Protein AF-V5G9L5-F1 (afdb_monomer_lite)

Organism: Anoplophora glabripennis (NCBI:txid217634)

Secondary structure (DSSP, 8-state):
-HHHHHHHHHHTTPPTTT-EEEE-S-TTSHHHIIIIIIIHHHHT-EEEE--TTGGGTTHHHHHHHH--SS----HHHHHHHHHHHHHHHHTS-HHHHHHHHHHHHHHHHHHHHHHH-

Radius of gyration: 16.91 Å; chains: 1; bounding box: 37×23×45 Å

Structure (mmCIF, N/CA/C/O backbone):
data_AF-V5G9L5-F1
#
_entry.id   AF-V5G9L5-F1
#
loop_
_atom_site.group_PDB
_atom_site.id
_atom_site.type_symbol
_atom_site.label_atom_id
_atom_site.label_alt_id
_atom_site.label_comp_id
_atom_site.label_asym_id
_atom_site.label_entity_id
_atom_site.label_seq_id
_atom_site.pdbx_PDB_ins_code
_atom_site.Cartn_x
_atom_site.Cartn_y
_atom_site.Cartn_z
_atom_site.occupancy
_atom_site.B_iso_or_equiv
_atom_site.auth_seq_id
_atom_site.auth_comp_id
_atom_site.auth_asym_id
_atom_site.auth_atom_id
_atom_site.pdbx_PDB_model_num
ATOM 1 N N . PHE A 1 1 ? 9.014 10.396 -15.255 1.00 79.75 1 PHE A N 1
ATOM 2 C CA . PHE A 1 1 ? 8.210 9.270 -14.746 1.00 79.75 1 PHE A CA 1
ATOM 3 C C . PHE A 1 1 ? 8.866 7.905 -14.912 1.00 79.75 1 PHE A C 1
ATOM 5 O O . PHE A 1 1 ? 8.888 7.182 -13.931 1.00 79.75 1 PHE A O 1
ATOM 12 N N . THR A 1 2 ? 9.414 7.515 -16.073 1.00 88.06 2 THR A N 1
ATOM 13 C CA . THR A 1 2 ? 10.071 6.193 -16.222 1.00 88.06 2 THR A CA 1
ATOM 14 C C . THR A 1 2 ? 11.340 6.051 -15.374 1.00 88.06 2 THR A C 1
ATOM 16 O O . THR A 1 2 ? 11.489 5.062 -14.666 1.00 88.06 2 THR A O 1
ATOM 19 N N . TRP A 1 3 ? 12.215 7.065 -15.375 1.00 92.06 3 TRP A N 1
ATOM 20 C CA . TRP A 1 3 ? 13.378 7.113 -14.477 1.00 92.06 3 TRP A CA 1
ATOM 21 C C . TRP A 1 3 ? 12.964 7.079 -13.001 1.00 92.06 3 TRP A C 1
ATOM 23 O O . TRP A 1 3 ? 13.512 6.309 -12.220 1.00 92.06 3 TRP A O 1
ATOM 33 N N . ASP A 1 4 ? 11.950 7.869 -12.635 1.00 92.06 4 ASP A N 1
ATOM 34 C CA . ASP A 1 4 ? 11.434 7.916 -11.264 1.00 92.06 4 ASP A CA 1
ATOM 35 C C . ASP A 1 4 ? 10.876 6.557 -10.834 1.00 92.06 4 ASP A C 1
ATOM 37 O O . ASP A 1 4 ? 11.178 6.089 -9.743 1.00 92.06 4 ASP A O 1
ATOM 41 N N . ALA A 1 5 ? 10.110 5.894 -11.703 1.00 92.94 5 ALA A N 1
ATOM 42 C CA . ALA A 1 5 ? 9.563 4.570 -11.444 1.00 92.94 5 ALA A CA 1
ATOM 43 C C . ALA A 1 5 ? 10.667 3.527 -11.236 1.00 92.94 5 ALA A C 1
ATOM 45 O O . ALA A 1 5 ? 10.580 2.743 -10.292 1.00 92.94 5 ALA A O 1
ATOM 46 N N . LEU A 1 6 ? 11.727 3.549 -12.051 1.00 91.81 6 LEU A N 1
ATOM 47 C CA . LEU A 1 6 ? 12.884 2.669 -11.873 1.00 91.81 6 LEU A CA 1
ATOM 48 C C . LEU A 1 6 ? 13.587 2.939 -10.535 1.00 91.81 6 LEU A C 1
ATOM 50 O O . LEU A 1 6 ? 13.745 2.024 -9.730 1.00 91.81 6 LEU A O 1
ATOM 54 N N . ALA A 1 7 ? 13.921 4.201 -10.258 1.00 93.56 7 ALA A N 1
ATOM 55 C CA . ALA A 1 7 ? 14.611 4.595 -9.033 1.00 93.56 7 ALA A CA 1
ATOM 56 C C . ALA A 1 7 ? 13.790 4.289 -7.766 1.00 93.56 7 ALA A C 1
ATOM 58 O O . ALA A 1 7 ? 14.344 3.908 -6.734 1.00 93.56 7 ALA A O 1
ATOM 59 N N . ILE A 1 8 ? 12.464 4.450 -7.820 1.00 92.62 8 ILE A N 1
ATOM 60 C CA . ILE A 1 8 ? 11.560 4.074 -6.726 1.00 92.62 8 ILE A CA 1
ATOM 61 C C . ILE A 1 8 ? 11.531 2.551 -6.560 1.00 92.62 8 ILE A C 1
ATOM 63 O O . ILE A 1 8 ? 11.624 2.069 -5.432 1.00 92.62 8 ILE A O 1
ATOM 67 N N . SER A 1 9 ? 11.446 1.799 -7.659 1.00 90.25 9 SER A N 1
ATOM 68 C CA . SER A 1 9 ? 11.390 0.332 -7.624 1.00 90.25 9 SER A CA 1
ATOM 69 C C . SER A 1 9 ? 12.645 -0.283 -7.006 1.00 90.25 9 SER A C 1
ATOM 71 O O . SER A 1 9 ? 12.546 -1.205 -6.198 1.00 90.25 9 SER A O 1
ATOM 73 N N . GLU A 1 10 ? 13.818 0.271 -7.318 1.00 90.12 10 GLU A N 1
ATOM 74 C CA . GLU A 1 10 ? 15.094 -0.144 -6.727 1.00 90.12 10 GLU A CA 1
ATOM 75 C C . GLU A 1 10 ? 15.165 0.180 -5.229 1.00 90.12 10 GLU A C 1
ATOM 77 O O . GLU A 1 10 ? 15.559 -0.665 -4.426 1.00 90.12 10 GLU A O 1
ATOM 82 N N . ARG A 1 11 ? 14.730 1.380 -4.820 1.00 90.62 11 ARG A N 1
ATOM 83 C CA . ARG A 1 11 ? 14.774 1.813 -3.411 1.00 90.62 11 ARG A CA 1
ATOM 84 C C . ARG A 1 11 ? 13.784 1.085 -2.509 1.00 90.62 11 ARG A C 1
ATOM 86 O O . ARG A 1 11 ? 14.071 0.893 -1.332 1.00 90.62 11 ARG A O 1
ATOM 93 N N . LEU A 1 12 ? 12.617 0.722 -3.034 1.00 87.94 12 LEU A N 1
ATOM 94 C CA . LEU A 1 12 ? 11.561 0.045 -2.274 1.00 87.94 12 LEU A CA 1
ATOM 95 C C . LEU A 1 12 ? 11.647 -1.485 -2.353 1.00 87.94 12 LEU A C 1
ATOM 97 O O . LEU A 1 12 ? 10.722 -2.163 -1.886 1.00 87.94 12 LEU A O 1
ATOM 101 N N . THR A 1 13 ? 12.736 -2.001 -2.943 1.00 87.19 13 THR A N 1
ATOM 102 C CA . THR A 1 13 ? 12.982 -3.428 -3.191 1.00 87.19 13 THR A CA 1
ATOM 103 C C . THR A 1 13 ? 11.715 -4.098 -3.720 1.00 87.19 13 THR A C 1
ATOM 105 O O . THR A 1 13 ? 11.120 -4.946 -3.047 1.00 87.19 13 THR A O 1
ATOM 108 N N . ILE A 1 14 ? 11.234 -3.589 -4.856 1.00 87.50 14 ILE A N 1
ATOM 109 C CA . ILE A 1 14 ? 10.034 -4.075 -5.536 1.00 87.50 14 ILE A CA 1
ATOM 110 C C . ILE A 1 14 ? 10.416 -5.302 -6.368 1.00 87.50 14 ILE A C 1
ATOM 112 O O . ILE A 1 14 ? 11.332 -5.238 -7.192 1.00 87.50 14 ILE A O 1
ATOM 116 N N . GLU A 1 15 ? 9.726 -6.418 -6.152 1.00 88.75 15 GLU A N 1
ATOM 117 C CA . GLU A 1 15 ? 9.939 -7.651 -6.908 1.00 88.75 15 GLU A CA 1
ATOM 118 C C . GLU A 1 15 ? 9.348 -7.542 -8.318 1.00 88.75 15 GLU A C 1
ATOM 120 O O . GLU A 1 15 ? 8.203 -7.142 -8.524 1.00 88.75 15 GLU A O 1
ATOM 125 N N . ARG A 1 16 ? 10.117 -7.926 -9.337 1.00 90.75 16 ARG A N 1
ATOM 126 C CA . ARG A 1 16 ? 9.610 -7.908 -10.714 1.00 90.75 16 ARG A CA 1
ATOM 127 C C . ARG A 1 16 ? 8.649 -9.075 -10.943 1.00 90.75 16 ARG A C 1
ATOM 129 O O . ARG A 1 16 ? 8.979 -10.213 -10.634 1.00 90.75 16 ARG A O 1
ATOM 136 N N . GLY A 1 17 ? 7.487 -8.792 -11.525 1.00 93.00 17 GLY A N 1
ATOM 137 C CA . GLY A 1 17 ? 6.495 -9.778 -11.959 1.00 93.00 17 GLY A CA 1
ATOM 138 C C . GLY A 1 17 ? 5.550 -10.294 -10.871 1.00 93.00 17 GLY A C 1
ATOM 139 O O . GLY A 1 17 ? 4.635 -11.041 -11.198 1.00 93.00 17 GLY A O 1
ATOM 140 N N . ASN A 1 18 ? 5.761 -9.930 -9.602 1.00 92.31 18 ASN A N 1
ATOM 141 C CA . ASN A 1 18 ? 5.072 -10.557 -8.464 1.00 92.31 18 ASN A CA 1
ATOM 142 C C . ASN A 1 18 ? 4.330 -9.564 -7.551 1.00 92.31 18 ASN A C 1
ATOM 144 O O . ASN A 1 18 ? 3.691 -9.948 -6.576 1.00 92.31 18 ASN A O 1
ATOM 148 N N . GLU A 1 19 ? 4.426 -8.270 -7.838 1.00 95.31 19 GLU A N 1
ATOM 149 C CA . GLU A 1 19 ? 3.877 -7.240 -6.961 1.00 95.31 19 GLU A CA 1
ATOM 150 C C . GLU A 1 19 ? 2.393 -7.003 -7.257 1.00 95.31 19 GLU A C 1
ATOM 152 O O . GLU A 1 19 ? 1.957 -6.999 -8.409 1.00 95.31 19 GLU A O 1
ATOM 157 N N . ILE A 1 20 ? 1.614 -6.797 -6.199 1.00 96.56 20 ILE A N 1
ATOM 158 C CA . ILE A 1 20 ? 0.179 -6.535 -6.223 1.00 96.56 20 ILE A CA 1
ATOM 159 C C . ILE A 1 20 ? -0.061 -5.176 -5.568 1.00 96.56 20 ILE A C 1
ATOM 161 O O . ILE A 1 20 ? 0.190 -4.993 -4.375 1.00 96.56 20 ILE A O 1
ATOM 165 N N . LEU A 1 21 ? -0.574 -4.228 -6.349 1.00 96.12 21 LEU A N 1
ATOM 166 C CA . LEU A 1 21 ? -0.866 -2.859 -5.931 1.00 96.12 21 LEU A CA 1
ATOM 167 C C . LEU A 1 21 ? -2.372 -2.578 -5.985 1.00 96.12 21 LEU A C 1
ATOM 169 O O . LEU A 1 21 ? -3.119 -3.224 -6.721 1.00 96.12 21 LEU A O 1
ATOM 173 N N . ILE A 1 22 ? -2.816 -1.566 -5.237 1.00 97.00 22 ILE A N 1
ATOM 174 C CA . ILE A 1 22 ? -4.201 -1.076 -5.266 1.00 97.00 22 ILE A CA 1
ATOM 175 C C . ILE A 1 22 ? -4.215 0.387 -5.705 1.00 97.00 22 ILE A C 1
ATOM 177 O O . ILE A 1 22 ? -3.660 1.245 -5.017 1.00 97.00 22 ILE A O 1
ATOM 181 N N . SER A 1 23 ? -4.925 0.668 -6.796 1.00 96.31 23 SER A N 1
ATOM 182 C CA . SER A 1 23 ? -5.230 2.022 -7.258 1.00 96.31 23 SER A CA 1
ATOM 183 C C . SER A 1 23 ? -6.528 2.511 -6.616 1.00 96.31 23 SER A C 1
ATOM 185 O O . SER A 1 23 ? -7.578 1.886 -6.752 1.00 96.31 23 SER A O 1
ATOM 187 N N . TYR A 1 24 ? -6.471 3.633 -5.900 1.00 95.00 24 TYR A N 1
ATOM 188 C CA . TYR A 1 24 ? -7.648 4.269 -5.282 1.00 95.00 24 TYR A CA 1
ATOM 189 C C . TYR A 1 24 ? -7.661 5.798 -5.419 1.00 95.00 24 TYR A C 1
ATOM 191 O O . TYR A 1 24 ? -8.605 6.458 -4.974 1.00 95.00 24 TYR A O 1
ATOM 199 N N . LEU A 1 25 ? -6.602 6.375 -5.993 1.00 94.44 25 LEU A N 1
ATOM 200 C CA . LEU A 1 25 ? -6.500 7.801 -6.278 1.00 94.44 25 LEU A CA 1
ATOM 201 C C . LEU A 1 25 ? -6.976 8.068 -7.715 1.00 94.44 25 LEU A C 1
ATOM 203 O O . LEU A 1 25 ? -6.821 7.209 -8.580 1.00 94.44 25 LEU A O 1
ATOM 207 N N . PRO A 1 26 ? -7.527 9.257 -8.011 1.00 93.31 26 PRO A N 1
ATOM 208 C CA . PRO A 1 26 ? -7.829 9.630 -9.389 1.00 93.31 26 PRO A CA 1
ATOM 209 C C . PRO A 1 26 ? -6.572 9.553 -10.267 1.00 93.31 26 PRO A C 1
ATOM 211 O O . PRO A 1 26 ? -5.539 10.100 -9.889 1.00 93.31 26 PRO A O 1
ATOM 214 N N . LEU A 1 27 ? -6.663 8.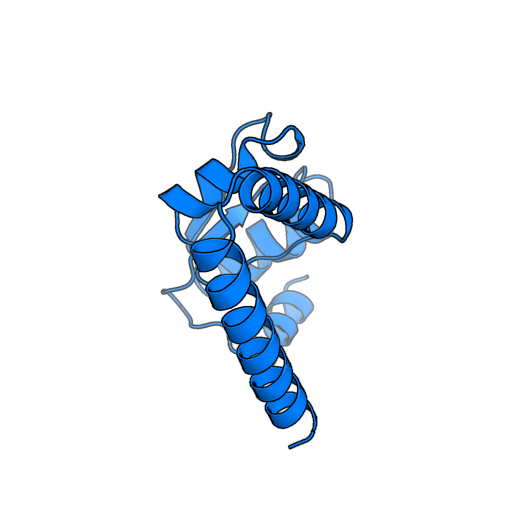966 -11.466 1.00 93.44 27 LEU A N 1
ATOM 215 C CA . LEU A 1 27 ? -5.528 8.867 -12.406 1.00 93.44 27 LEU A CA 1
ATOM 216 C C . LEU A 1 27 ? -5.026 10.230 -12.925 1.00 93.44 27 LEU A C 1
ATOM 218 O O . LEU A 1 27 ? -3.948 10.329 -13.507 1.00 93.44 27 LEU A O 1
ATOM 222 N N . SER A 1 28 ? -5.780 11.307 -12.694 1.00 95.06 28 SER A N 1
ATOM 223 C CA . SER A 1 28 ? -5.312 12.680 -12.907 1.00 95.06 28 SER A CA 1
ATOM 224 C C . SER A 1 28 ? -4.274 13.129 -11.870 1.00 95.06 28 SER A C 1
ATOM 226 O O . SER A 1 28 ? -3.586 14.124 -12.083 1.00 95.06 28 SER A O 1
ATOM 228 N N . HIS A 1 29 ? -4.140 12.415 -10.751 1.00 94.31 29 HIS A N 1
ATOM 229 C CA . HIS A 1 29 ? -3.189 12.719 -9.6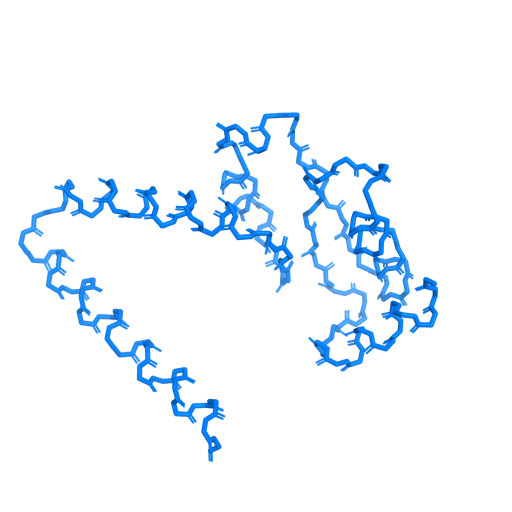92 1.00 94.31 29 HIS A CA 1
ATOM 230 C C . HIS A 1 29 ? -1.812 12.117 -10.002 1.00 94.31 29 HIS A C 1
ATOM 232 O O . HIS A 1 29 ? -1.696 10.930 -10.302 1.00 94.31 29 HIS A O 1
ATOM 238 N N . VAL A 1 30 ? -0.742 12.903 -9.844 1.00 94.75 30 VAL A N 1
ATOM 239 C CA . VAL A 1 30 ? 0.630 12.468 -10.172 1.00 94.75 30 VAL A CA 1
ATOM 240 C C . VAL A 1 30 ? 1.055 11.196 -9.428 1.00 94.75 30 VAL A C 1
ATOM 242 O O . VAL A 1 30 ? 1.665 10.316 -10.024 1.00 94.75 30 VAL A O 1
ATOM 245 N N . ALA A 1 31 ? 0.677 11.048 -8.153 1.00 93.56 31 ALA A N 1
ATOM 246 C CA . ALA A 1 31 ? 0.976 9.831 -7.390 1.00 93.56 31 ALA A CA 1
ATOM 247 C C . ALA A 1 31 ? 0.327 8.577 -8.005 1.00 93.56 31 ALA A C 1
ATOM 249 O O . ALA A 1 31 ? 0.973 7.536 -8.056 1.00 93.56 31 ALA A O 1
ATOM 250 N N . ALA A 1 32 ? -0.905 8.696 -8.515 1.00 94.44 32 ALA A N 1
ATOM 251 C CA . ALA A 1 32 ? -1.605 7.600 -9.181 1.00 94.44 32 ALA A CA 1
ATOM 252 C C . ALA A 1 32 ? -0.929 7.262 -10.514 1.00 94.44 32 ALA A C 1
ATOM 254 O O . ALA A 1 32 ? -0.679 6.103 -10.809 1.00 94.44 32 ALA A O 1
ATOM 255 N N . GLN A 1 33 ? -0.530 8.272 -11.294 1.00 95.56 33 GLN A N 1
ATOM 256 C CA . GLN A 1 33 ? 0.206 8.031 -12.538 1.00 95.56 33 GLN A CA 1
ATOM 257 C C . GLN A 1 33 ? 1.521 7.291 -12.282 1.00 95.56 33 GLN A C 1
ATOM 259 O O . GLN A 1 33 ? 1.813 6.301 -12.948 1.00 95.56 33 GLN A O 1
ATOM 264 N N . VAL A 1 34 ? 2.315 7.747 -11.311 1.00 95.19 34 VA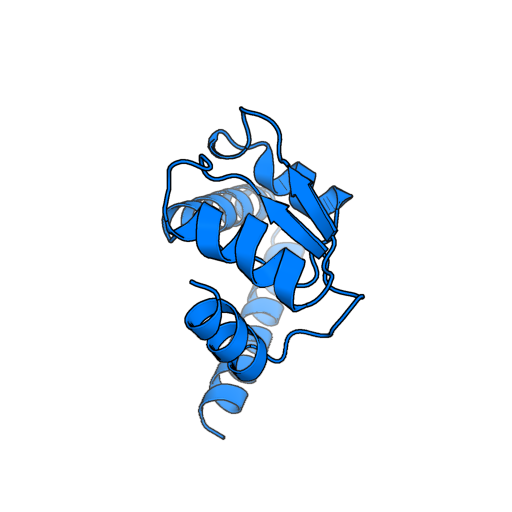L A N 1
ATOM 265 C CA . VAL A 1 34 ? 3.615 7.134 -11.011 1.00 95.19 34 VAL A CA 1
ATOM 266 C C . VAL A 1 34 ? 3.453 5.711 -10.484 1.00 95.19 34 VAL A C 1
ATOM 268 O O . VAL A 1 34 ? 4.117 4.816 -10.998 1.00 95.19 34 VAL A O 1
ATOM 271 N N . VAL A 1 35 ? 2.589 5.487 -9.491 1.00 94.62 35 VAL A N 1
ATOM 272 C CA . VAL A 1 35 ? 2.451 4.172 -8.846 1.00 94.62 35 VAL A CA 1
ATOM 273 C C . VAL A 1 35 ? 1.644 3.203 -9.695 1.00 94.62 35 VAL A C 1
ATOM 275 O O . VAL A 1 35 ? 2.126 2.115 -9.992 1.00 94.62 35 VAL A O 1
ATOM 278 N N . ASP A 1 36 ? 0.449 3.604 -10.116 1.00 95.56 36 ASP A N 1
ATOM 279 C CA . ASP A 1 36 ? -0.527 2.684 -10.698 1.00 95.56 36 ASP A CA 1
ATOM 280 C C . ASP A 1 36 ? -0.163 2.330 -12.142 1.00 95.56 36 ASP A C 1
ATOM 282 O O . ASP A 1 36 ? -0.439 1.216 -12.587 1.00 95.56 36 ASP A O 1
ATOM 286 N N . ILE A 1 37 ? 0.481 3.258 -12.861 1.00 95.19 37 ILE A N 1
ATOM 287 C CA . ILE A 1 37 ? 0.850 3.092 -14.271 1.00 95.19 37 ILE A CA 1
ATOM 288 C C . ILE A 1 37 ? 2.350 2.829 -14.403 1.00 95.19 37 ILE A C 1
ATOM 290 O O . ILE A 1 37 ? 2.750 1.731 -14.786 1.00 95.19 37 ILE A O 1
ATOM 294 N N . TYR A 1 38 ? 3.199 3.817 -14.099 1.00 96.00 38 TYR A N 1
ATOM 295 C CA . TYR A 1 38 ? 4.615 3.728 -14.467 1.00 96.00 38 TYR A CA 1
ATOM 296 C C . TYR A 1 38 ? 5.375 2.655 -13.679 1.00 96.00 38 TYR A C 1
ATOM 298 O O . TYR A 1 38 ? 6.115 1.887 -14.293 1.00 96.00 38 TYR A O 1
ATOM 306 N N . ILE A 1 39 ? 5.196 2.560 -12.356 1.00 94.88 39 ILE A N 1
ATOM 307 C CA . ILE A 1 39 ? 5.840 1.516 -11.539 1.00 94.88 39 ILE A CA 1
ATOM 308 C C . ILE A 1 39 ? 5.303 0.148 -11.944 1.00 94.88 39 ILE A C 1
ATOM 310 O O . ILE A 1 39 ? 6.100 -0.723 -12.288 1.00 94.88 39 ILE A O 1
ATOM 314 N N . THR A 1 40 ? 3.979 -0.012 -12.007 1.00 94.75 40 THR A N 1
ATOM 315 C CA . THR A 1 40 ? 3.335 -1.269 -12.407 1.00 94.75 40 THR A CA 1
ATOM 316 C C . THR A 1 40 ? 3.870 -1.796 -13.736 1.00 94.75 40 THR A C 1
ATOM 318 O O . THR A 1 40 ? 4.284 -2.950 -13.817 1.00 94.75 40 THR A O 1
ATOM 321 N N . MET A 1 41 ? 3.951 -0.943 -14.762 1.00 94.31 41 MET A N 1
ATOM 322 C CA . MET A 1 41 ? 4.509 -1.315 -16.065 1.00 94.31 41 MET A CA 1
ATOM 323 C C . MET A 1 41 ? 6.015 -1.603 -16.014 1.00 94.31 41 MET A C 1
ATOM 325 O O . MET A 1 41 ? 6.485 -2.497 -16.709 1.00 94.31 41 MET A O 1
ATOM 329 N N . THR A 1 42 ? 6.777 -0.860 -15.205 1.00 94.19 42 THR A N 1
ATOM 330 C CA . THR A 1 42 ? 8.240 -1.019 -15.104 1.00 94.19 42 THR A CA 1
ATOM 331 C C . THR A 1 42 ? 8.625 -2.356 -14.477 1.00 94.19 42 THR A C 1
ATOM 333 O O . THR A 1 42 ? 9.596 -2.980 -14.908 1.00 94.19 42 THR A O 1
ATOM 336 N N . VAL A 1 43 ? 7.879 -2.802 -13.463 1.00 93.56 43 VAL A N 1
ATOM 337 C CA . VAL A 1 43 ? 8.184 -4.045 -12.742 1.00 93.56 43 VAL A CA 1
ATOM 338 C C . VAL A 1 43 ? 7.315 -5.225 -13.165 1.00 93.56 43 VAL A C 1
ATOM 340 O O . VAL A 1 43 ? 7.599 -6.338 -12.746 1.00 93.56 43 VAL A O 1
ATOM 343 N N . GLY A 1 44 ? 6.289 -5.023 -13.995 1.00 94.94 44 GLY A N 1
ATOM 344 C CA . GLY A 1 44 ? 5.334 -6.075 -14.355 1.00 94.94 44 GLY A CA 1
ATOM 345 C C . GLY A 1 44 ? 4.418 -6.471 -13.192 1.00 94.94 44 GLY A C 1
ATOM 346 O O . GLY A 1 44 ? 4.155 -7.652 -12.999 1.00 94.94 44 GLY A O 1
ATOM 347 N N . ALA A 1 45 ? 3.986 -5.501 -12.384 1.00 95.12 45 ALA A N 1
ATOM 348 C CA . ALA A 1 45 ? 3.068 -5.731 -11.269 1.00 95.12 45 ALA A CA 1
ATOM 349 C C . ALA A 1 45 ? 1.610 -5.857 -11.744 1.00 95.12 45 ALA A C 1
ATOM 351 O O . ALA A 1 45 ? 1.251 -5.434 -12.844 1.00 95.12 45 ALA A O 1
ATOM 352 N N . SER A 1 46 ? 0.751 -6.385 -10.876 1.00 96.19 46 SER A N 1
ATOM 353 C CA . SER A 1 46 ? -0.704 -6.339 -11.027 1.00 96.19 46 SER A CA 1
ATOM 354 C C . SER A 1 46 ? -1.278 -5.155 -10.253 1.00 96.19 46 SER A C 1
ATOM 356 O O . SER A 1 46 ? -0.929 -4.943 -9.092 1.00 96.19 46 SER A O 1
ATOM 358 N N . VAL A 1 47 ? -2.188 -4.400 -10.870 1.00 96.44 47 VAL A N 1
ATOM 359 C CA . VAL A 1 47 ? -2.882 -3.278 -10.222 1.00 96.44 47 VAL A CA 1
ATOM 360 C C . VAL A 1 47 ? -4.384 -3.537 -10.150 1.00 96.44 47 VAL A C 1
ATOM 362 O O . VAL A 1 47 ? -5.038 -3.791 -11.159 1.00 96.44 47 VAL A O 1
ATOM 365 N N . TYR A 1 48 ? -4.934 -3.455 -8.941 1.00 96.69 48 TYR A N 1
ATOM 366 C CA . TYR A 1 48 ? -6.361 -3.596 -8.669 1.00 96.69 48 TYR A CA 1
ATOM 367 C C . TYR A 1 48 ? -6.983 -2.218 -8.470 1.00 96.69 48 TYR A C 1
ATOM 369 O O . TYR A 1 48 ? -6.610 -1.482 -7.556 1.00 96.69 48 TYR A O 1
ATOM 377 N N . PHE A 1 49 ? -7.945 -1.861 -9.315 1.00 95.50 49 PHE A N 1
ATOM 378 C CA . PHE A 1 49 ? -8.679 -0.605 -9.185 1.00 95.50 49 PHE A CA 1
ATOM 379 C C . PHE A 1 49 ? -9.778 -0.751 -8.138 1.00 95.50 49 PHE A C 1
ATOM 381 O O . PHE A 1 49 ? -10.723 -1.521 -8.309 1.00 95.50 49 PHE A O 1
ATOM 388 N N . ALA A 1 50 ? -9.643 -0.009 -7.043 1.00 94.44 50 ALA A N 1
ATOM 389 C CA . ALA A 1 50 ? -10.634 0.020 -5.986 1.00 94.44 50 ALA A CA 1
ATOM 390 C C . ALA A 1 50 ? -11.921 0.716 -6.454 1.00 94.44 50 ALA A C 1
ATOM 392 O O . ALA A 1 50 ? -11.917 1.579 -7.335 1.00 94.44 50 ALA A O 1
ATOM 393 N N . ASP A 1 51 ? -13.037 0.363 -5.818 1.00 90.31 51 ASP A N 1
ATOM 394 C CA . ASP A 1 51 ? -14.333 0.982 -6.089 1.00 90.31 51 ASP A CA 1
ATOM 395 C C . ASP A 1 51 ? -14.320 2.504 -5.820 1.00 90.31 51 ASP A C 1
ATOM 397 O O . ASP A 1 51 ? -13.557 3.017 -4.998 1.00 90.31 51 ASP A O 1
ATOM 401 N N . LYS A 1 52 ? -15.234 3.244 -6.461 1.00 88.06 52 LYS A N 1
ATOM 402 C CA . LYS A 1 52 ? -15.396 4.704 -6.309 1.00 88.06 52 LYS A CA 1
ATOM 403 C C . LYS A 1 52 ? -15.595 5.171 -4.857 1.00 88.06 52 LYS A C 1
ATOM 405 O O . LYS A 1 52 ? -15.410 6.350 -4.549 1.00 88.06 52 LYS A O 1
ATOM 410 N N . HIS A 1 53 ? -15.996 4.278 -3.955 1.00 88.50 53 HIS A N 1
ATOM 411 C CA . HIS A 1 53 ? -16.160 4.531 -2.528 1.00 88.50 53 HIS A CA 1
ATOM 412 C C . HIS A 1 53 ? -14.906 4.223 -1.694 1.00 88.50 53 HIS A C 1
ATOM 414 O O . HIS A 1 53 ? -14.977 4.335 -0.468 1.00 88.50 53 HIS A O 1
ATOM 420 N N . ALA A 1 54 ? -13.758 3.913 -2.310 1.00 90.12 54 ALA A N 1
ATOM 421 C CA . ALA A 1 54 ? -12.519 3.550 -1.617 1.00 90.12 54 ALA A CA 1
ATOM 422 C C . ALA A 1 54 ? -12.170 4.549 -0.503 1.00 90.12 54 ALA A C 1
ATOM 424 O O . ALA A 1 54 ? -12.116 4.203 0.681 1.00 90.12 54 ALA A O 1
ATOM 425 N N . LEU A 1 55 ? -12.072 5.834 -0.855 1.00 87.12 55 LEU A N 1
ATOM 426 C CA . LEU A 1 55 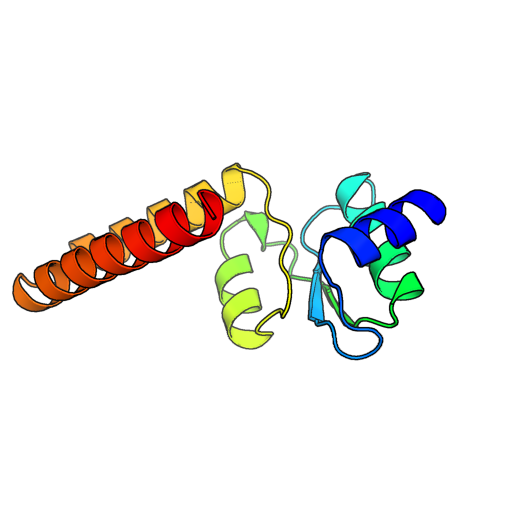? -11.789 6.913 0.094 1.00 87.12 55 LEU A CA 1
ATOM 427 C C . LEU A 1 55 ? -12.935 7.193 1.081 1.00 87.12 55 LEU A C 1
ATOM 429 O O . LEU A 1 55 ? -12.731 7.916 2.057 1.00 87.12 55 LEU A O 1
ATOM 433 N N . LYS A 1 56 ? -14.129 6.629 0.870 1.00 86.38 56 LYS A N 1
ATOM 434 C CA . LYS A 1 56 ? -15.291 6.723 1.770 1.00 86.38 56 LYS A CA 1
ATOM 435 C C . LYS A 1 56 ? -15.390 5.553 2.757 1.00 86.38 56 LYS A C 1
ATOM 437 O O . LYS A 1 56 ? -16.266 5.583 3.611 1.00 86.38 56 LYS A O 1
ATOM 442 N N . GLY A 1 57 ? -14.474 4.585 2.697 1.00 82.94 57 GLY A N 1
ATOM 443 C CA . GLY A 1 57 ? -14.342 3.530 3.705 1.00 82.94 57 GLY A CA 1
ATOM 444 C C . GLY A 1 57 ? -14.266 2.109 3.153 1.00 82.94 57 GLY A C 1
ATOM 445 O O . GLY A 1 57 ? -13.942 1.209 3.920 1.00 82.94 57 GLY A O 1
ATOM 446 N N . SER A 1 58 ? -14.504 1.887 1.854 1.00 90.38 58 SER A N 1
ATOM 447 C CA . SER A 1 58 ? -14.408 0.539 1.270 1.00 90.38 58 SER A CA 1
ATOM 448 C C . SER A 1 58 ? -12.971 0.094 0.979 1.00 90.38 58 SER A C 1
ATOM 450 O O . SER A 1 58 ? -12.745 -1.096 0.793 1.00 90.38 58 SER A O 1
ATOM 452 N N . LEU A 1 59 ? -11.987 1.005 1.015 1.00 91.81 59 LEU A N 1
ATOM 453 C CA . LEU A 1 59 ? -10.585 0.688 0.710 1.00 91.81 59 LEU A CA 1
ATOM 454 C C . LEU A 1 59 ? -10.009 -0.416 1.607 1.00 91.81 59 LEU A C 1
ATOM 456 O O . LEU A 1 59 ? -9.233 -1.241 1.139 1.00 91.81 59 LEU A O 1
ATOM 460 N N . VAL A 1 60 ? -10.407 -0.465 2.883 1.00 89.31 60 VAL A N 1
ATOM 461 C CA . VAL A 1 60 ? -9.959 -1.522 3.807 1.00 89.31 60 VAL A CA 1
ATOM 462 C C . VAL A 1 60 ? -10.475 -2.894 3.382 1.00 89.31 60 VAL A C 1
ATOM 464 O O . VAL A 1 60 ? -9.726 -3.862 3.461 1.00 89.31 60 VAL A O 1
ATOM 467 N N . ASN A 1 61 ? -11.702 -2.972 2.867 1.00 90.62 61 ASN A N 1
ATOM 468 C CA . ASN A 1 61 ? -12.265 -4.227 2.374 1.00 90.62 61 ASN A CA 1
ATOM 469 C C . ASN A 1 61 ? -11.496 -4.700 1.134 1.00 90.62 61 ASN A C 1
ATOM 471 O O . ASN A 1 61 ? -11.090 -5.855 1.077 1.00 90.62 61 ASN A O 1
ATOM 475 N N . THR A 1 62 ? -11.201 -3.788 0.198 1.00 93.81 62 THR A N 1
ATOM 476 C CA . THR A 1 62 ? -10.366 -4.097 -0.973 1.00 93.81 62 THR A CA 1
ATOM 477 C C . THR A 1 62 ? -8.973 -4.571 -0.558 1.00 93.81 62 THR A C 1
ATOM 479 O O . THR A 1 62 ? -8.471 -5.536 -1.117 1.00 93.81 62 THR A O 1
ATOM 482 N N . MET A 1 63 ? -8.355 -3.956 0.458 1.00 93.19 63 MET A N 1
ATOM 483 C CA . MET A 1 63 ? -7.062 -4.418 0.983 1.00 93.19 63 MET A CA 1
ATOM 484 C C . MET A 1 63 ? -7.131 -5.827 1.583 1.00 93.19 63 MET A C 1
ATOM 486 O O . MET A 1 63 ? -6.187 -6.594 1.424 1.00 93.19 63 MET A O 1
ATOM 490 N N . GLN A 1 64 ? -8.222 -6.172 2.271 1.00 92.38 64 GLN A N 1
ATOM 491 C CA . GLN A 1 64 ? -8.408 -7.507 2.850 1.00 92.38 64 GLN A CA 1
ATOM 492 C C . GLN A 1 64 ? -8.621 -8.587 1.783 1.00 92.38 64 GLN A C 1
ATOM 494 O O . GLN A 1 64 ? -8.148 -9.706 1.963 1.00 92.38 64 GLN A O 1
ATOM 499 N N . GLU A 1 65 ? -9.315 -8.246 0.697 1.00 94.50 65 GLU A N 1
ATOM 500 C CA . GLU A 1 65 ? -9.586 -9.142 -0.429 1.00 94.50 65 GLU A CA 1
ATOM 501 C C . GLU A 1 65 ? -8.352 -9.344 -1.315 1.00 94.50 65 GLU A C 1
ATOM 503 O O . GLU A 1 65 ? -7.978 -10.474 -1.610 1.00 94.50 65 GLU A O 1
ATOM 508 N N . VAL A 1 66 ? -7.706 -8.246 -1.713 1.00 95.44 66 VAL A N 1
ATOM 509 C CA . VAL A 1 66 ? -6.600 -8.250 -2.683 1.00 95.44 66 VAL A CA 1
ATOM 510 C C . VAL A 1 66 ? -5.261 -8.608 -2.037 1.00 95.44 66 VAL A C 1
ATOM 512 O O . VAL A 1 66 ? -4.391 -9.136 -2.719 1.00 95.44 66 VAL A O 1
ATOM 515 N N . GLN A 1 67 ? -5.086 -8.317 -0.743 1.00 95.69 67 GLN A N 1
ATOM 516 C CA . GLN A 1 67 ? -3.830 -8.511 -0.005 1.00 95.69 67 GLN A CA 1
ATOM 517 C C . GLN A 1 67 ? -2.611 -7.935 -0.754 1.00 95.69 67 GLN A C 1
ATOM 519 O O . GLN A 1 67 ? -1.738 -8.683 -1.195 1.00 95.69 67 GLN A O 1
ATOM 524 N N . PRO A 1 68 ? -2.540 -6.599 -0.924 1.00 95.94 68 PRO A N 1
ATOM 525 C CA . PRO A 1 68 ? -1.472 -5.977 -1.696 1.00 95.94 68 PRO A CA 1
ATOM 526 C C . PRO A 1 68 ? -0.103 -6.257 -1.070 1.00 95.94 68 PRO A C 1
ATOM 528 O O . PRO A 1 68 ? 0.062 -6.189 0.150 1.00 95.94 68 PRO A O 1
ATOM 531 N N . THR A 1 69 ? 0.896 -6.507 -1.911 1.00 95.25 69 THR A N 1
ATOM 532 C CA . THR A 1 69 ? 2.283 -6.750 -1.485 1.00 95.25 69 THR A CA 1
ATOM 533 C C . THR A 1 69 ? 2.971 -5.452 -1.059 1.00 95.25 69 THR A C 1
ATOM 535 O O . THR A 1 69 ? 3.778 -5.433 -0.126 1.00 95.25 69 THR A O 1
ATOM 538 N N . LYS A 1 70 ? 2.616 -4.337 -1.709 1.00 92.81 70 LYS A N 1
ATOM 539 C CA . LYS A 1 70 ? 3.051 -2.977 -1.371 1.00 92.81 70 LYS A CA 1
ATOM 540 C C . LYS A 1 70 ? 1.856 -2.041 -1.470 1.00 92.81 70 LYS A C 1
ATOM 542 O O . LYS A 1 70 ? 0.992 -2.190 -2.331 1.00 92.81 70 LYS A O 1
ATOM 547 N N . PHE A 1 71 ? 1.816 -1.037 -0.602 1.00 93.31 71 PHE A N 1
ATOM 548 C CA . PHE A 1 71 ? 0.698 -0.104 -0.559 1.00 93.31 71 PHE A CA 1
ATOM 549 C C . PHE A 1 71 ? 1.175 1.327 -0.334 1.00 93.31 71 PHE A C 1
ATOM 551 O O . PHE A 1 71 ? 1.813 1.631 0.676 1.00 93.31 71 PHE A O 1
ATOM 558 N N . LEU A 1 72 ? 0.842 2.217 -1.273 1.00 92.62 72 LEU A N 1
ATOM 559 C CA . LEU A 1 72 ? 1.032 3.652 -1.101 1.00 92.62 72 LEU A CA 1
ATOM 560 C C . LEU A 1 72 ? -0.208 4.252 -0.433 1.00 92.62 72 LEU A C 1
ATOM 562 O O . LEU A 1 72 ? -1.296 4.258 -1.005 1.00 92.62 72 LEU A O 1
ATOM 566 N N . ALA A 1 73 ? -0.033 4.834 0.752 1.00 92.62 73 ALA A N 1
ATOM 567 C CA . ALA A 1 73 ? -1.095 5.550 1.449 1.00 92.62 73 ALA A CA 1
ATOM 568 C C . ALA A 1 73 ? -0.709 6.986 1.797 1.00 92.62 73 ALA A C 1
ATOM 570 O O . ALA A 1 73 ? 0.343 7.243 2.382 1.00 92.62 73 ALA A O 1
ATOM 571 N N . VAL A 1 74 ? -1.612 7.915 1.475 1.00 92.12 74 VAL A N 1
ATOM 572 C CA . VAL A 1 74 ? -1.555 9.304 1.952 1.00 92.12 74 VAL A CA 1
ATOM 573 C C . VAL A 1 74 ? -1.913 9.373 3.447 1.00 92.12 74 VAL A C 1
ATOM 575 O O . VAL A 1 74 ? -2.636 8.496 3.929 1.00 92.12 74 VAL A O 1
ATOM 578 N N . PRO A 1 75 ? -1.493 10.417 4.192 1.00 92.88 75 PRO A N 1
ATOM 579 C CA . PRO A 1 75 ? -1.716 10.512 5.642 1.00 92.88 75 PRO A CA 1
ATOM 580 C C . PRO A 1 75 ? -3.161 10.243 6.080 1.00 92.88 75 PRO A C 1
ATOM 582 O O . PRO A 1 75 ? -3.402 9.459 6.996 1.00 92.88 75 PRO A O 1
ATOM 585 N N . ARG A 1 76 ? -4.142 10.779 5.343 1.00 89.81 76 ARG A N 1
ATOM 586 C CA . ARG A 1 76 ? -5.566 10.604 5.655 1.00 89.81 76 ARG A CA 1
ATOM 587 C C . ARG A 1 76 ? -6.040 9.145 5.607 1.00 89.81 76 ARG A C 1
ATOM 589 O O . ARG A 1 76 ? -6.992 8.792 6.298 1.00 89.81 76 ARG A O 1
ATOM 596 N N . VAL A 1 77 ? -5.412 8.293 4.795 1.00 91.50 77 VAL A N 1
ATOM 597 C CA . VAL A 1 77 ? -5.734 6.857 4.749 1.00 91.50 77 VAL A CA 1
ATOM 598 C C . VAL A 1 77 ? -5.253 6.175 6.029 1.00 91.50 77 VAL A C 1
ATOM 600 O O . VAL A 1 77 ? -6.021 5.438 6.644 1.00 91.50 77 VAL A O 1
ATOM 603 N N . TRP A 1 78 ? -4.033 6.480 6.481 1.00 91.44 78 TRP A N 1
ATOM 604 C CA . TRP A 1 78 ? -3.493 5.964 7.741 1.00 91.44 78 TRP A CA 1
ATOM 605 C C . TRP A 1 78 ? -4.319 6.402 8.951 1.00 91.44 78 TRP A C 1
ATOM 607 O O . TRP A 1 78 ? -4.631 5.577 9.808 1.00 91.44 78 TRP A O 1
ATOM 617 N N . GLU A 1 79 ? -4.745 7.667 8.984 1.00 91.81 79 GLU A N 1
ATOM 618 C CA . GLU A 1 79 ? -5.648 8.187 10.017 1.00 91.81 79 GLU A CA 1
ATOM 619 C C . GLU A 1 79 ? -6.951 7.382 10.088 1.00 91.81 79 GLU A C 1
ATOM 621 O O . GLU A 1 79 ? -7.336 6.932 11.163 1.00 91.81 79 GLU A O 1
ATOM 626 N N . LYS A 1 80 ? -7.598 7.114 8.946 1.00 88.44 80 LYS A N 1
ATOM 627 C CA . LYS A 1 80 ? -8.842 6.327 8.904 1.00 88.44 80 LYS A CA 1
ATOM 628 C C . LYS A 1 80 ? -8.652 4.880 9.351 1.00 88.44 80 LYS A C 1
ATOM 630 O O . LYS A 1 80 ? -9.514 4.334 10.041 1.00 88.44 80 LYS A O 1
ATOM 635 N N . ILE A 1 81 ? -7.540 4.249 8.968 1.00 89.75 81 ILE A N 1
ATOM 636 C CA . ILE A 1 81 ? -7.199 2.900 9.439 1.00 89.75 81 ILE A CA 1
ATOM 637 C C . ILE A 1 81 ? -7.050 2.920 10.963 1.00 89.75 81 ILE A C 1
ATOM 639 O O . ILE A 1 81 ? -7.630 2.078 11.649 1.00 89.75 81 ILE A O 1
ATOM 643 N N . TYR A 1 82 ? -6.344 3.913 11.506 1.00 90.25 82 TYR A N 1
ATOM 644 C CA . TYR A 1 82 ? -6.168 4.069 12.945 1.00 90.25 82 TYR A CA 1
ATOM 645 C C . TYR A 1 82 ? -7.495 4.311 13.682 1.00 90.25 82 TYR A C 1
ATOM 647 O O . TYR A 1 82 ? -7.782 3.621 14.662 1.00 90.25 82 TYR A O 1
ATOM 655 N N . GLU A 1 83 ? -8.337 5.225 13.191 1.00 90.38 83 GLU A N 1
ATOM 656 C CA . GLU A 1 83 ? -9.684 5.483 13.719 1.00 90.38 83 GLU A CA 1
ATOM 657 C C . GLU A 1 83 ? -10.507 4.184 13.772 1.00 90.38 83 GLU A C 1
ATOM 659 O O . GLU A 1 83 ? -11.099 3.852 14.805 1.00 90.38 83 GLU A O 1
ATOM 664 N N . LYS A 1 84 ? -10.476 3.385 12.695 1.00 87.44 84 LYS A N 1
ATOM 665 C CA . LYS A 1 84 ? -11.179 2.099 12.638 1.00 87.44 84 LYS A CA 1
ATOM 666 C C . LYS A 1 84 ? -10.616 1.085 13.633 1.00 87.44 84 LYS A C 1
ATOM 668 O O . LYS A 1 84 ? -11.384 0.402 14.311 1.00 87.44 84 LYS A O 1
ATOM 673 N N . MET A 1 85 ? -9.293 1.005 13.768 1.00 88.75 85 MET A N 1
ATOM 674 C CA . MET A 1 85 ? -8.643 0.148 14.763 1.00 88.75 85 MET A CA 1
ATOM 675 C C . MET A 1 85 ? -9.020 0.545 16.194 1.00 88.75 85 MET A C 1
ATOM 677 O O . MET A 1 85 ? -9.218 -0.332 17.033 1.00 88.75 85 MET A O 1
ATOM 681 N N . MET A 1 86 ? -9.131 1.843 16.489 1.00 89.75 86 MET A N 1
ATOM 682 C CA . MET A 1 86 ? -9.564 2.340 17.800 1.00 89.75 86 MET A CA 1
ATOM 683 C C . MET A 1 86 ? -11.030 2.032 18.081 1.00 89.75 86 MET A C 1
ATOM 685 O O . MET A 1 86 ? -11.349 1.607 19.190 1.00 89.75 86 MET A O 1
ATOM 689 N N . GLN A 1 87 ? -11.896 2.146 17.074 1.00 90.50 87 GLN A N 1
ATOM 690 C CA . GLN A 1 87 ? -13.295 1.738 17.184 1.00 90.50 87 GLN A CA 1
ATOM 691 C C . GLN A 1 87 ? -13.432 0.242 17.508 1.00 90.50 87 GLN A C 1
ATOM 693 O O . GLN A 1 87 ? -14.228 -0.137 18.359 1.00 90.50 87 GLN A O 1
ATOM 698 N N . VAL A 1 88 ? -12.649 -0.622 16.857 1.00 88.50 88 VAL A N 1
ATOM 699 C CA . VAL A 1 88 ? -12.650 -2.063 17.163 1.00 88.50 88 VAL A CA 1
ATOM 700 C C . VAL A 1 88 ? -12.054 -2.324 18.551 1.00 88.50 88 VAL A C 1
ATOM 702 O O . VAL A 1 88 ? -12.551 -3.157 19.305 1.00 88.50 88 VAL A O 1
ATOM 705 N N . ALA A 1 89 ? -11.004 -1.592 18.928 1.00 88.56 89 ALA A N 1
ATOM 706 C CA . ALA A 1 89 ? -10.367 -1.743 20.230 1.00 88.56 89 ALA A CA 1
ATOM 707 C C . ALA A 1 89 ? -11.267 -1.317 21.401 1.00 88.56 89 ALA A C 1
ATOM 709 O O . ALA A 1 89 ? -11.166 -1.921 22.467 1.00 88.56 89 ALA A O 1
ATOM 710 N N . SER A 1 90 ? -12.144 -0.324 21.226 1.00 89.25 90 SER A N 1
ATOM 711 C CA . SER A 1 90 ? -13.075 0.107 22.280 1.00 89.25 90 SER A CA 1
ATOM 712 C C . SER A 1 90 ? -14.166 -0.927 22.576 1.00 89.25 90 SER A C 1
ATOM 714 O O . SER A 1 90 ? -14.705 -0.940 23.677 1.00 89.25 90 SER A O 1
ATOM 716 N N . GLN A 1 91 ? -14.445 -1.828 21.630 1.00 91.50 91 GLN A N 1
ATOM 717 C CA . GLN A 1 91 ? -15.398 -2.931 21.785 1.00 91.50 91 GLN A CA 1
ATOM 718 C C . GLN A 1 91 ? -14.771 -4.178 22.436 1.00 91.50 91 GLN A C 1
ATOM 720 O O . GLN A 1 91 ? -15.473 -5.136 22.759 1.00 91.50 91 GLN A O 1
ATOM 725 N N . ASN A 1 92 ? -13.449 -4.198 22.630 1.00 90.62 92 ASN A N 1
ATOM 726 C CA . ASN A 1 92 ? -12.745 -5.341 23.198 1.00 90.62 92 ASN A CA 1
ATOM 727 C C . ASN A 1 92 ? -12.781 -5.336 24.733 1.00 90.62 92 ASN A C 1
ATOM 729 O O . ASN A 1 92 ? -12.503 -4.325 25.375 1.00 90.62 92 ASN A O 1
ATOM 733 N N . GLY A 1 93 ? -13.014 -6.510 25.328 1.00 91.62 93 GLY A N 1
ATOM 734 C CA . GLY A 1 93 ? -12.848 -6.715 26.770 1.00 91.62 93 GLY A CA 1
ATOM 735 C C . GLY A 1 93 ? -11.388 -6.589 27.232 1.00 91.62 93 GLY A C 1
ATOM 736 O O . GLY A 1 93 ? -10.453 -6.619 26.424 1.00 91.62 93 GLY A O 1
ATOM 737 N N . TYR A 1 94 ? -11.189 -6.502 28.552 1.00 89.81 94 TYR A N 1
ATOM 738 C CA . TYR A 1 94 ? -9.884 -6.253 29.183 1.00 89.81 94 TYR A CA 1
ATOM 739 C C . TYR A 1 94 ? -8.762 -7.169 28.674 1.00 89.81 94 TYR A C 1
ATOM 741 O O . TYR A 1 94 ? -7.700 -6.677 28.300 1.00 89.81 94 TYR A O 1
ATOM 749 N N . LEU A 1 95 ? -9.011 -8.479 28.570 1.00 92.69 95 LEU A N 1
ATOM 750 C CA . LEU A 1 95 ? -8.010 -9.453 28.115 1.00 92.69 95 LEU A CA 1
ATOM 751 C C . LEU A 1 95 ? -7.514 -9.164 26.689 1.00 92.69 95 LEU A C 1
ATOM 753 O O . LEU A 1 95 ? -6.310 -9.069 26.451 1.00 92.69 95 LEU A O 1
ATOM 757 N N . LYS A 1 96 ? -8.439 -8.958 25.742 1.00 91.56 96 LYS A N 1
ATOM 758 C CA . LYS A 1 96 ? -8.103 -8.650 24.342 1.00 91.56 96 LYS A CA 1
ATOM 759 C C . LYS A 1 96 ? -7.344 -7.328 24.230 1.00 91.56 96 LYS A C 1
ATOM 761 O O . LYS A 1 96 ? -6.396 -7.228 23.453 1.00 91.56 96 LYS A O 1
ATOM 766 N N . ARG A 1 97 ? -7.726 -6.322 25.024 1.00 90.50 97 ARG A N 1
ATOM 767 C CA . ARG A 1 97 ? -7.044 -5.022 25.052 1.00 90.50 97 ARG A CA 1
ATOM 768 C C . ARG A 1 97 ? -5.609 -5.138 25.570 1.00 90.50 97 ARG A C 1
ATOM 770 O O . ARG A 1 97 ? -4.718 -4.536 24.971 1.00 90.50 97 ARG A O 1
ATOM 777 N N . SER A 1 98 ? -5.371 -5.918 26.624 1.00 92.00 98 SER A N 1
ATOM 778 C CA . SER A 1 98 ? -4.024 -6.145 27.166 1.00 92.00 98 SER A CA 1
ATOM 779 C C . SER A 1 98 ? -3.113 -6.827 26.147 1.00 92.00 98 SER A C 1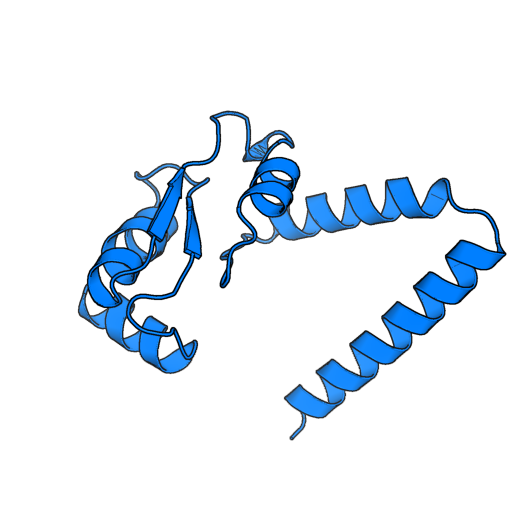
ATOM 781 O O . SER A 1 98 ? -2.019 -6.329 25.885 1.00 92.00 98 SER A O 1
ATOM 783 N N . ILE A 1 99 ? -3.593 -7.892 25.492 1.00 94.38 99 ILE A N 1
ATOM 784 C CA . ILE A 1 99 ? -2.837 -8.599 24.444 1.00 94.38 99 ILE A CA 1
ATOM 785 C C . ILE A 1 99 ? -2.519 -7.657 23.277 1.00 94.38 99 ILE A C 1
ATOM 787 O O . ILE A 1 99 ? -1.370 -7.564 22.850 1.00 94.38 99 ILE A O 1
ATOM 791 N N . ALA A 1 100 ? -3.512 -6.905 22.792 1.00 91.56 100 ALA A N 1
ATOM 792 C CA . ALA A 1 100 ? -3.312 -5.955 21.701 1.00 91.56 100 ALA A CA 1
ATOM 793 C C . ALA A 1 100 ? -2.312 -4.843 22.065 1.00 91.56 100 ALA A C 1
ATOM 795 O O . ALA A 1 100 ? -1.546 -4.400 21.212 1.00 91.56 100 ALA A O 1
ATOM 796 N N . THR A 1 101 ? -2.308 -4.385 23.319 1.00 91.31 101 THR A N 1
ATOM 797 C CA . THR A 1 101 ? -1.378 -3.349 23.796 1.00 91.31 101 THR A CA 1
ATOM 798 C C . THR A 1 101 ? 0.049 -3.883 23.863 1.00 91.31 101 THR A C 1
ATOM 800 O O . THR A 1 101 ? 0.963 -3.234 23.355 1.00 91.31 101 THR A O 1
ATOM 803 N N . TRP A 1 102 ? 0.234 -5.089 24.407 1.00 95.12 102 TRP A N 1
ATOM 804 C CA . TRP A 1 102 ? 1.529 -5.768 24.421 1.00 95.12 102 TRP A CA 1
ATOM 805 C C . TRP A 1 102 ? 2.067 -5.994 23.001 1.00 95.12 102 TRP A C 1
ATOM 807 O O . TRP A 1 102 ? 3.203 -5.623 22.709 1.00 95.12 102 TRP A O 1
ATOM 817 N N . ALA A 1 103 ? 1.231 -6.506 22.093 1.00 94.75 103 ALA A N 1
ATOM 818 C CA . ALA A 1 103 ? 1.621 -6.765 20.708 1.00 94.75 103 ALA A CA 1
ATOM 819 C C . ALA A 1 103 ? 2.051 -5.480 19.982 1.00 94.75 103 ALA A C 1
ATOM 821 O O . ALA A 1 103 ? 3.060 -5.474 19.279 1.00 94.75 103 ALA A O 1
ATOM 822 N N . LYS A 1 104 ? 1.333 -4.366 20.194 1.00 92.50 104 LYS A N 1
ATOM 823 C CA . LYS A 1 104 ? 1.709 -3.052 19.649 1.00 92.50 104 LYS A CA 1
ATOM 824 C C . LYS A 1 104 ? 3.049 -2.561 20.191 1.00 92.50 104 LYS A C 1
ATOM 826 O O . LYS A 1 104 ? 3.859 -2.070 19.410 1.00 92.50 104 LYS A O 1
ATOM 831 N N . ALA A 1 105 ? 3.289 -2.695 21.496 1.00 94.81 105 ALA A N 1
ATOM 832 C CA . ALA A 1 10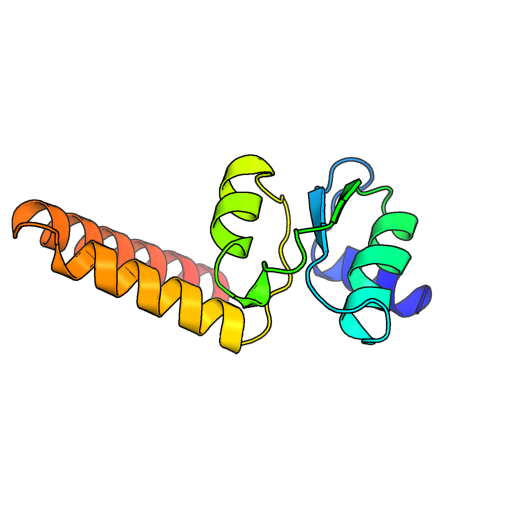5 ? 4.548 -2.284 22.114 1.00 94.81 105 ALA A CA 1
ATOM 833 C C . ALA A 1 105 ? 5.735 -3.090 21.563 1.00 94.81 105 ALA A C 1
ATOM 835 O O . ALA A 1 105 ? 6.748 -2.509 21.175 1.00 94.81 105 ALA A O 1
ATOM 836 N N . HIS A 1 106 ? 5.579 -4.411 21.452 1.00 96.44 106 HIS A N 1
ATOM 837 C CA . HIS A 1 106 ? 6.606 -5.283 20.888 1.00 96.44 106 HIS A CA 1
ATOM 838 C C . HIS A 1 106 ? 6.878 -4.970 19.409 1.00 96.44 106 HIS A C 1
ATOM 840 O O . HIS A 1 106 ? 8.031 -4.801 19.010 1.00 96.44 106 HIS A O 1
ATOM 846 N N . ALA A 1 107 ? 5.821 -4.812 18.603 1.00 94.50 107 ALA A N 1
ATOM 847 C CA . ALA A 1 107 ? 5.947 -4.434 17.198 1.00 94.50 107 ALA A CA 1
ATOM 848 C C . ALA A 1 107 ? 6.655 -3.081 17.034 1.00 94.50 107 ALA A C 1
ATOM 850 O O . ALA A 1 107 ? 7.538 -2.954 16.187 1.00 94.50 107 ALA A O 1
ATOM 851 N N . LEU A 1 108 ? 6.317 -2.084 17.857 1.00 94.50 108 LEU A N 1
ATOM 852 C CA . LEU A 1 108 ? 6.970 -0.776 17.836 1.00 94.50 108 LEU A CA 1
ATOM 853 C C . LEU A 1 108 ? 8.464 -0.892 18.152 1.00 94.50 108 LEU A C 1
ATOM 855 O O . LEU A 1 108 ? 9.286 -0.341 17.423 1.00 94.50 108 LEU A O 1
ATOM 859 N N . GLN A 1 109 ? 8.823 -1.635 19.200 1.00 95.81 109 GLN A N 1
ATOM 860 C CA . GLN A 1 109 ? 10.218 -1.828 19.590 1.00 95.81 109 GLN A CA 1
ATOM 861 C C . GLN A 1 109 ? 11.029 -2.518 18.485 1.00 95.81 109 GLN A C 1
ATOM 863 O O . GLN A 1 109 ? 12.125 -2.064 18.161 1.00 95.81 109 GLN A O 1
ATOM 868 N N . TYR A 1 110 ? 10.475 -3.560 17.860 1.00 95.50 110 TYR A N 1
ATOM 869 C CA . TYR A 1 110 ? 11.108 -4.244 16.732 1.00 95.50 110 TYR A CA 1
ATOM 870 C C . TYR A 1 110 ? 11.387 -3.291 15.559 1.00 95.50 110 TYR A C 1
ATOM 872 O O . TYR A 1 110 ? 12.500 -3.270 15.033 1.00 95.50 110 TYR A O 1
ATOM 880 N N . HIS A 1 111 ? 10.411 -2.460 15.175 1.00 92.56 111 HIS A N 1
ATOM 881 C CA . HIS A 1 111 ? 10.582 -1.512 14.070 1.00 92.56 111 HIS A CA 1
ATOM 882 C C . HIS A 1 111 ? 11.557 -0.381 14.413 1.00 92.56 111 HIS A C 1
ATOM 884 O O . HIS A 1 111 ? 12.372 -0.017 13.571 1.00 92.56 111 HIS A O 1
ATOM 890 N N . ILE A 1 112 ? 11.529 0.144 15.643 1.00 95.56 112 ILE A N 1
ATOM 891 C CA . ILE A 1 112 ? 12.500 1.152 16.095 1.00 95.56 112 ILE A CA 1
ATOM 892 C C . ILE A 1 112 ? 13.921 0.593 16.036 1.00 95.56 112 ILE A C 1
ATOM 894 O O . ILE A 1 112 ? 14.817 1.287 15.561 1.00 95.56 112 ILE A O 1
ATOM 898 N N . ASN A 1 113 ? 14.128 -0.644 16.493 1.00 95.00 113 ASN A N 1
ATOM 899 C CA . ASN A 1 113 ? 15.438 -1.283 16.435 1.00 95.00 113 ASN A CA 1
ATOM 900 C C . ASN A 1 113 ? 15.893 -1.436 14.980 1.00 95.00 113 ASN A C 1
ATOM 902 O O . ASN A 1 113 ? 16.956 -0.945 14.639 1.00 95.00 113 ASN A O 1
ATOM 906 N N . ARG A 1 114 ? 15.038 -1.966 14.093 1.00 92.56 114 ARG A N 1
ATOM 907 C CA . ARG A 1 114 ? 15.352 -2.088 12.657 1.00 92.56 114 ARG A CA 1
ATOM 908 C C . ARG A 1 114 ? 15.707 -0.771 11.970 1.00 92.56 114 ARG A C 1
ATOM 910 O O . ARG A 1 114 ? 16.483 -0.787 11.024 1.00 92.56 114 ARG A O 1
ATOM 917 N N . ILE A 1 115 ? 15.110 0.345 12.390 1.00 90.12 115 ILE A N 1
ATOM 918 C CA . ILE A 1 115 ? 15.416 1.674 11.836 1.00 90.12 115 ILE A CA 1
ATOM 919 C C . ILE A 1 115 ? 16.765 2.193 12.354 1.00 90.12 115 ILE A C 1
ATOM 921 O O . ILE A 1 115 ? 17.445 2.928 11.642 1.00 90.12 115 ILE A O 1
ATOM 925 N N . LYS A 1 116 ? 17.155 1.834 13.583 1.00 90.50 116 LYS A N 1
ATOM 926 C CA . LYS A 1 116 ? 18.410 2.277 14.208 1.00 90.50 116 LYS A CA 1
ATOM 927 C C . LYS A 1 116 ? 19.651 1.511 13.728 1.00 90.50 116 LYS A C 1
ATOM 929 O O . LYS A 1 116 ? 20.750 2.003 13.975 1.00 90.50 116 LYS A O 1
ATOM 934 N N . GLY A 1 117 ? 19.475 0.385 13.033 1.00 73.81 117 GLY A N 1
ATOM 935 C CA . GLY A 1 117 ? 20.548 -0.519 12.594 1.00 73.81 117 GLY A CA 1
ATOM 936 C C . GLY A 1 117 ? 20.719 -1.683 13.555 1.00 73.81 117 GLY A C 1
ATOM 937 O O . GLY A 1 117 ? 21.883 -2.064 13.786 1.00 73.81 117 GLY A O 1
#

Sequence (117 aa):
FTWDALAISERLTIERGNEILISYLPLSHVAAQVVDIYITMTVGASVYFADKHALKGSLVNTMQEVQPTKFLAVPRVWEKIYEKMMQVASQNGYLKRSIATWAKAHALQYHINRIKG

InterPro domains:
  IPR000873 AMP-dependent synthetase/ligase domain [PF00501] (16-84)
  IPR042099 ANL, N-terminal domain [G3DSA:3.40.50.12780] (1-110)

Foldseek 3Di:
DLVVLVVVCVVVVPAAQEFEEEQEDPCVDPVSCSPVPNNCVNRVYHYHYDDPCCLVPCVVVVCVVRVGPDYDDDPSVVVVVVVVVVVVLVPDDPVVNVVVVVVVVVVVVVVVVVVVD

pLDDT: mean 92.22, std 3.45, range [73.81, 97.0]